Protein AF-A0A956R2Q9-F1 (afdb_monomer)

Solvent-accessible surface area (backbone atoms only — not comparable to full-atom values): 4877 Å² total; per-residue (Å²): 139,82,87,83,79,86,86,74,73,64,84,74,63,54,88,44,70,69,37,38,52,55,50,39,52,51,52,52,52,51,40,50,73,65,68,30,54,72,41,41,63,68,55,54,32,64,75,61,54,47,57,72,67,59,50,51,54,38,51,50,52,36,39,77,69,63,49,30,50,74,47,76,58,85,93,59,30,23,35,28,62,103

Radius of gyration: 12.14 Å; Cα contacts (8 Å, |Δi|>4): 90; chains: 1; bounding box: 28×35×30 Å

Mean predicted aligned error: 6.32 Å

pLDDT: mean 85.71, std 17.1, range [33.81, 96.62]

Sequence (82 aa):
GGKAAAGGGGKRNVRTESGREAFDAEVLAALKAAGGESVGAGELRAALDADPTQLRAALNRLIEKGVLTFTGKARGTRYTLI

Secondary structure (DSSP, 8-state):
---------S---TTSHHHHHHHHHHHHHHHHHTTSSSEEHHHHHHHHT--HHHHHHHHHHHHHTTSEEEESSGGG-EEEE-

Structure (mmCIF, N/CA/C/O backbone):
data_AF-A0A956R2Q9-F1
#
_entry.id   AF-A0A956R2Q9-F1
#
loop_
_atom_site.group_PDB
_atom_site.id
_atom_site.type_symbol
_atom_site.label_atom_id
_atom_site.label_alt_id
_atom_site.label_comp_id
_atom_site.label_asym_id
_atom_site.label_entity_id
_atom_site.label_seq_id
_atom_site.pdbx_PDB_ins_code
_atom_site.Cartn_x
_atom_site.Cartn_y
_atom_site.Cartn_z
_atom_site.occupancy
_atom_site.B_iso_or_equiv
_atom_site.auth_seq_id
_atom_site.auth_comp_id
_atom_site.auth_asym_id
_atom_site.auth_atom_id
_atom_site.pdbx_PDB_model_num
ATOM 1 N N . GLY A 1 1 ? 1.368 -24.931 -9.227 1.00 38.16 1 GLY A N 1
ATOM 2 C CA . GLY A 1 1 ? 2.681 -24.339 -8.912 1.00 38.16 1 GLY A CA 1
ATOM 3 C C . GLY A 1 1 ? 2.870 -23.113 -9.772 1.00 38.16 1 GLY A C 1
ATOM 4 O O . GLY A 1 1 ? 2.690 -23.222 -10.972 1.00 38.16 1 GLY A O 1
ATOM 5 N N . GLY A 1 2 ? 3.154 -21.960 -9.172 1.00 33.81 2 GLY A N 1
ATOM 6 C CA . GLY A 1 2 ? 3.335 -20.707 -9.908 1.00 33.81 2 GLY A CA 1
ATOM 7 C C . GLY A 1 2 ? 3.566 -19.534 -8.963 1.00 33.81 2 GLY A C 1
ATOM 8 O O . GLY A 1 2 ? 2.787 -18.591 -8.947 1.00 33.81 2 GLY A O 1
ATOM 9 N N . LYS A 1 3 ? 4.590 -19.632 -8.108 1.00 42.72 3 LYS A N 1
ATOM 10 C CA . LYS A 1 3 ? 5.031 -18.532 -7.242 1.00 42.72 3 LYS A CA 1
ATOM 11 C C . LYS A 1 3 ? 6.012 -17.690 -8.063 1.00 42.72 3 LYS A C 1
ATOM 13 O O . LYS A 1 3 ? 7.191 -18.023 -8.128 1.00 42.72 3 LYS A O 1
ATOM 18 N N . ALA A 1 4 ? 5.514 -16.676 -8.765 1.00 41.62 4 ALA A N 1
ATOM 19 C CA . ALA A 1 4 ? 6.351 -15.799 -9.577 1.00 41.62 4 ALA A CA 1
ATOM 20 C C . ALA A 1 4 ? 6.897 -14.635 -8.732 1.00 41.62 4 ALA A C 1
ATOM 22 O O . ALA A 1 4 ? 6.146 -13.779 -8.279 1.00 41.62 4 ALA A O 1
ATOM 23 N N . ALA A 1 5 ? 8.217 -14.689 -8.538 1.00 43.38 5 ALA A N 1
ATOM 24 C CA . ALA A 1 5 ? 9.174 -13.609 -8.299 1.00 43.38 5 ALA A CA 1
ATOM 25 C C . ALA A 1 5 ? 8.873 -12.580 -7.191 1.00 43.38 5 ALA A C 1
ATOM 27 O O . ALA A 1 5 ? 8.301 -11.520 -7.416 1.00 43.38 5 ALA A O 1
ATOM 28 N N . ALA A 1 6 ? 9.417 -12.860 -6.005 1.00 50.25 6 ALA A N 1
ATOM 29 C CA . ALA A 1 6 ? 9.879 -11.822 -5.093 1.00 50.25 6 ALA A CA 1
ATOM 30 C C . ALA A 1 6 ? 11.265 -11.327 -5.547 1.00 50.25 6 ALA A C 1
ATOM 32 O O . ALA A 1 6 ? 12.109 -12.143 -5.915 1.00 50.25 6 ALA A O 1
ATOM 33 N N . GLY A 1 7 ? 11.509 -10.019 -5.434 1.00 40.12 7 GLY A N 1
ATOM 34 C CA . GLY A 1 7 ? 12.857 -9.443 -5.374 1.00 40.12 7 GLY A CA 1
ATOM 35 C C . GLY A 1 7 ? 13.275 -8.631 -6.598 1.00 40.12 7 GLY A C 1
ATOM 36 O O . GLY A 1 7 ? 13.627 -9.180 -7.635 1.00 40.12 7 GLY A O 1
ATOM 37 N N . GLY A 1 8 ? 13.303 -7.308 -6.434 1.00 37.47 8 GLY A N 1
ATOM 38 C CA . GLY A 1 8 ? 13.833 -6.374 -7.424 1.00 37.47 8 GLY A CA 1
ATOM 39 C C . GLY A 1 8 ? 13.742 -4.927 -6.952 1.00 37.47 8 GLY A C 1
ATOM 40 O O . GLY A 1 8 ? 13.069 -4.114 -7.580 1.00 37.47 8 GLY A O 1
ATOM 41 N N . GLY A 1 9 ? 14.379 -4.620 -5.820 1.00 49.81 9 GLY A N 1
ATOM 42 C CA . GLY A 1 9 ? 14.602 -3.252 -5.363 1.00 49.81 9 GLY A CA 1
ATOM 43 C C . GLY A 1 9 ? 15.363 -2.451 -6.417 1.00 49.81 9 GLY A C 1
ATOM 44 O O . GLY A 1 9 ? 16.516 -2.746 -6.720 1.00 49.81 9 GLY A O 1
ATOM 45 N N . GLY A 1 10 ? 14.706 -1.461 -7.018 1.00 48.94 10 GLY A N 1
ATOM 46 C CA . GLY A 1 10 ? 15.303 -0.611 -8.048 1.00 48.94 10 GLY A CA 1
ATOM 47 C C . GLY A 1 10 ? 14.274 -0.137 -9.065 1.00 48.94 10 GLY A C 1
ATOM 48 O O . GLY A 1 10 ? 13.882 -0.894 -9.941 1.00 48.94 10 GLY A O 1
ATOM 49 N N . LYS A 1 11 ? 13.826 1.122 -8.926 1.00 55.94 11 LYS A N 1
ATOM 50 C CA . LYS A 1 11 ? 12.929 1.865 -9.842 1.00 55.94 11 LYS A CA 1
ATOM 51 C C . LYS A 1 11 ? 12.066 0.968 -10.743 1.00 55.94 11 LYS A C 1
ATOM 53 O O . LYS A 1 11 ? 12.313 0.885 -11.948 1.00 55.94 11 LYS A O 1
ATOM 58 N N . ARG A 1 12 ? 11.007 0.367 -10.180 1.00 75.25 12 ARG A N 1
ATOM 59 C CA . ARG A 1 12 ? 9.945 -0.248 -10.991 1.00 75.25 12 ARG A CA 1
ATOM 60 C C . ARG A 1 12 ? 9.505 0.760 -12.053 1.00 75.25 12 ARG A C 1
ATOM 62 O O . ARG A 1 12 ? 9.281 1.938 -11.738 1.00 75.25 12 ARG A O 1
ATOM 69 N N . ASN A 1 13 ? 9.403 0.328 -13.308 1.00 79.00 13 ASN A N 1
ATOM 70 C CA . ASN A 1 13 ? 9.003 1.213 -14.396 1.00 79.00 13 ASN A CA 1
ATOM 71 C C . ASN A 1 13 ? 7.488 1.454 -14.377 1.00 79.00 13 ASN A C 1
ATOM 73 O O . ASN A 1 13 ? 6.751 0.937 -15.202 1.00 79.00 13 ASN A O 1
ATOM 77 N N . VAL A 1 14 ? 7.024 2.289 -13.450 1.00 84.44 14 VAL A N 1
ATOM 78 C CA . VAL A 1 14 ? 5.609 2.684 -13.312 1.00 84.44 14 VAL A CA 1
ATOM 79 C C . VAL A 1 14 ? 5.214 3.844 -14.242 1.00 84.44 14 VAL A C 1
ATOM 81 O O . VAL A 1 14 ? 4.188 4.498 -14.040 1.00 84.44 14 VAL A O 1
ATOM 84 N N . ARG A 1 15 ? 6.046 4.159 -15.245 1.00 84.75 15 ARG A N 1
ATOM 85 C CA . ARG A 1 15 ? 5.751 5.226 -16.217 1.00 84.75 15 ARG A CA 1
ATOM 86 C C . ARG A 1 15 ? 4.774 4.763 -17.292 1.00 84.75 15 ARG A C 1
ATOM 88 O O . ARG A 1 15 ? 4.011 5.578 -17.804 1.00 84.75 15 ARG A O 1
ATOM 95 N N . THR A 1 16 ? 4.745 3.467 -17.583 1.00 89.69 16 THR A N 1
ATOM 96 C CA . THR A 1 16 ? 3.749 2.859 -18.467 1.00 89.69 16 THR A CA 1
ATOM 97 C C . THR A 1 16 ? 2.516 2.433 -17.676 1.00 89.69 16 THR A C 1
ATOM 99 O O . THR A 1 16 ? 2.569 2.258 -16.459 1.00 89.69 16 THR A O 1
ATOM 102 N N . GLU A 1 17 ? 1.394 2.271 -18.369 1.00 89.44 17 GLU A N 1
ATOM 103 C CA . GLU A 1 17 ? 0.169 1.724 -17.783 1.00 89.44 17 GLU A CA 1
ATOM 104 C C . GLU A 1 17 ? 0.381 0.300 -17.265 1.00 89.44 17 GLU A C 1
ATOM 106 O O . GLU A 1 17 ? 0.192 0.056 -16.077 1.00 89.44 17 GLU A O 1
ATOM 111 N N . SER A 1 18 ? 0.927 -0.584 -18.101 1.00 89.88 18 SER A N 1
ATOM 112 C CA . SER A 1 18 ? 1.257 -1.962 -17.722 1.00 89.88 18 SER A CA 1
ATOM 113 C C . SER A 1 18 ? 2.186 -2.054 -16.507 1.00 89.88 18 SER A C 1
ATOM 115 O O . SER A 1 18 ? 2.018 -2.915 -15.648 1.00 89.88 18 SER A O 1
ATOM 117 N N . GLY A 1 19 ? 3.152 -1.140 -16.385 1.00 91.25 19 GLY A N 1
ATOM 118 C CA . GLY A 1 19 ? 4.049 -1.092 -15.235 1.00 91.25 19 GLY A CA 1
ATOM 119 C C . GLY A 1 19 ? 3.362 -0.611 -13.956 1.00 91.25 19 GLY A C 1
ATOM 120 O O . GLY A 1 19 ? 3.720 -1.051 -12.864 1.00 91.25 19 GLY A O 1
ATOM 121 N N . ARG A 1 20 ? 2.353 0.264 -14.071 1.00 92.88 20 ARG A N 1
ATOM 122 C CA . ARG A 1 20 ? 1.497 0.634 -12.933 1.00 92.88 20 ARG A CA 1
ATOM 123 C C . ARG A 1 20 ? 0.627 -0.532 -12.501 1.00 92.88 20 ARG A C 1
ATOM 125 O O . ARG A 1 20 ? 0.553 -0.781 -11.309 1.00 92.88 20 ARG A O 1
ATOM 132 N N . GLU A 1 21 ? 0.015 -1.245 -13.438 1.00 93.44 21 GLU A N 1
ATOM 133 C CA . GLU A 1 21 ? -0.843 -2.395 -13.137 1.00 93.44 21 GLU A CA 1
ATOM 134 C C . GLU A 1 21 ? -0.073 -3.548 -12.498 1.00 93.44 21 GLU A C 1
ATOM 136 O O . GLU A 1 21 ? -0.531 -4.114 -11.507 1.00 93.44 21 GLU A O 1
ATOM 141 N N . ALA A 1 22 ? 1.124 -3.852 -13.007 1.00 93.62 22 ALA A N 1
ATOM 142 C CA . ALA A 1 22 ? 2.005 -4.845 -12.401 1.00 93.62 22 ALA A CA 1
ATOM 143 C C . ALA A 1 22 ? 2.329 -4.473 -10.948 1.00 93.62 22 ALA A C 1
ATOM 145 O O . ALA A 1 22 ? 2.211 -5.303 -10.047 1.00 93.62 22 ALA A O 1
ATOM 146 N N . PHE A 1 23 ? 2.655 -3.202 -10.700 1.00 94.31 23 PHE A N 1
ATOM 147 C CA . PHE A 1 23 ? 2.949 -2.756 -9.347 1.00 94.31 23 PHE A CA 1
ATOM 148 C C . PHE A 1 23 ? 1.704 -2.706 -8.445 1.00 94.31 23 PHE A C 1
ATOM 150 O O . PHE A 1 23 ? 1.789 -3.066 -7.274 1.00 94.31 23 PHE A O 1
ATOM 157 N N . ASP A 1 24 ? 0.539 -2.329 -8.976 1.0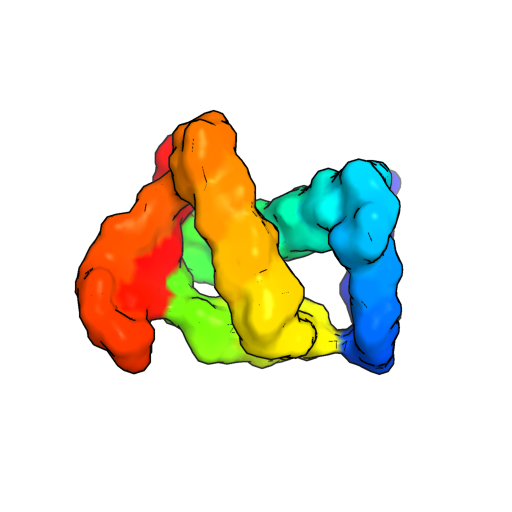0 94.94 24 ASP A N 1
ATOM 158 C CA . ASP A 1 24 ? -0.740 -2.404 -8.262 1.00 94.94 24 ASP A CA 1
ATOM 159 C C . ASP A 1 24 ? -1.015 -3.856 -7.814 1.00 94.94 24 ASP A C 1
ATOM 161 O O . ASP A 1 24 ? -1.387 -4.095 -6.664 1.00 94.94 24 ASP A O 1
ATOM 165 N N . ALA A 1 25 ? -0.762 -4.841 -8.684 1.00 95.12 25 ALA A N 1
ATOM 166 C CA . ALA A 1 25 ? -0.910 -6.259 -8.362 1.00 95.12 25 ALA A CA 1
ATOM 167 C C . ALA A 1 25 ? 0.074 -6.729 -7.274 1.00 95.12 25 ALA A C 1
ATOM 169 O O . ALA A 1 25 ? -0.323 -7.470 -6.372 1.00 95.12 25 ALA A O 1
ATOM 170 N N . GLU A 1 26 ? 1.330 -6.272 -7.308 1.00 95.00 26 GLU A N 1
ATOM 171 C CA . GLU A 1 26 ? 2.309 -6.541 -6.246 1.00 95.00 26 GLU A CA 1
ATOM 172 C C . GLU A 1 26 ? 1.862 -5.961 -4.895 1.00 95.00 26 GLU A C 1
ATOM 174 O O . GLU A 1 26 ? 1.942 -6.645 -3.873 1.00 95.00 26 GLU A O 1
ATOM 179 N N . VAL A 1 27 ? 1.339 -4.728 -4.881 1.00 95.31 27 VAL A N 1
ATOM 180 C CA . VAL A 1 27 ? 0.810 -4.089 -3.665 1.00 95.31 27 VAL A CA 1
ATOM 181 C C . VAL A 1 27 ? -0.355 -4.889 -3.090 1.00 95.31 27 VAL A C 1
ATOM 183 O O . VAL A 1 27 ? -0.385 -5.140 -1.886 1.00 95.31 27 VAL A O 1
ATOM 186 N N . LEU A 1 28 ? -1.281 -5.349 -3.935 1.00 95.69 28 LEU A N 1
ATOM 187 C CA . LEU A 1 28 ? -2.388 -6.202 -3.500 1.00 95.69 28 LEU A CA 1
ATOM 188 C C . LEU A 1 28 ? -1.905 -7.546 -2.954 1.00 95.69 28 LEU A C 1
ATOM 190 O O . LEU A 1 28 ? -2.428 -8.018 -1.946 1.00 95.69 28 LEU A O 1
ATOM 194 N N . ALA A 1 29 ? -0.911 -8.164 -3.592 1.00 95.19 29 ALA A N 1
ATOM 195 C CA . ALA A 1 29 ? -0.335 -9.418 -3.119 1.00 95.19 29 ALA A CA 1
ATOM 196 C C . ALA A 1 29 ? 0.333 -9.248 -1.746 1.00 95.19 29 ALA A C 1
ATOM 198 O O . ALA A 1 29 ? 0.112 -10.072 -0.860 1.00 95.19 29 ALA A O 1
ATOM 199 N N . ALA A 1 30 ? 1.086 -8.163 -1.542 1.00 95.06 30 ALA A N 1
ATOM 200 C CA . ALA A 1 30 ? 1.685 -7.845 -0.248 1.00 95.06 30 ALA A CA 1
ATOM 201 C C . ALA A 1 30 ? 0.627 -7.560 0.824 1.00 95.06 30 ALA A C 1
ATOM 203 O O . ALA A 1 30 ? 0.739 -8.062 1.939 1.00 95.06 30 ALA A O 1
ATOM 204 N N . LEU A 1 31 ? -0.430 -6.818 0.481 1.00 94.38 31 LEU A N 1
ATOM 205 C CA . LEU A 1 31 ? -1.521 -6.526 1.407 1.00 94.38 31 LEU A CA 1
ATOM 206 C C . LEU A 1 31 ? -2.245 -7.809 1.839 1.00 94.38 31 LEU A C 1
ATOM 208 O O . LEU A 1 31 ? -2.473 -8.007 3.028 1.00 94.38 31 LEU A O 1
ATOM 212 N N . LYS A 1 32 ? -2.520 -8.723 0.898 1.00 94.25 32 LYS A N 1
ATOM 213 C CA . LYS A 1 32 ? -3.074 -10.057 1.190 1.00 94.25 32 LYS A CA 1
ATOM 214 C C . LYS A 1 32 ? -2.139 -10.893 2.063 1.00 94.25 32 LYS A C 1
ATOM 216 O O . LYS A 1 32 ? -2.596 -11.527 3.006 1.00 94.25 32 LYS A O 1
ATOM 221 N N . ALA A 1 33 ? -0.839 -10.888 1.768 1.00 93.38 33 ALA A N 1
ATOM 222 C CA . ALA A 1 33 ? 0.155 -11.636 2.537 1.00 93.38 33 ALA A CA 1
ATOM 223 C C . ALA A 1 33 ? 0.292 -11.131 3.984 1.00 93.38 33 ALA A C 1
ATOM 225 O O . ALA A 1 33 ? 0.563 -11.927 4.877 1.00 93.38 33 ALA A O 1
ATOM 226 N N . ALA A 1 34 ? 0.056 -9.837 4.217 1.00 91.50 34 ALA A N 1
ATOM 227 C CA . ALA A 1 34 ? 0.028 -9.218 5.542 1.00 91.50 34 ALA A CA 1
ATOM 228 C C . ALA A 1 34 ? -1.311 -9.410 6.292 1.00 91.50 34 ALA A C 1
ATOM 230 O O . ALA A 1 34 ? -1.513 -8.827 7.352 1.00 91.50 34 ALA A O 1
ATOM 231 N N . GLY A 1 35 ? -2.234 -10.219 5.758 1.00 89.81 35 GLY A N 1
ATOM 232 C CA . GLY A 1 35 ? -3.530 -10.521 6.377 1.00 89.81 35 GLY A CA 1
ATOM 233 C C . GLY A 1 35 ? -4.705 -9.714 5.823 1.0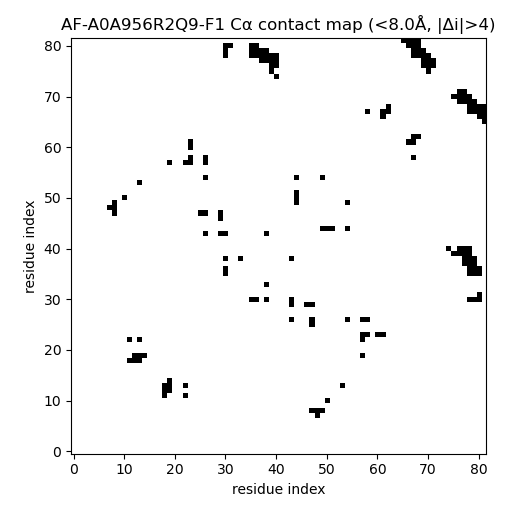0 89.81 35 GLY A C 1
ATOM 234 O O . GLY A 1 35 ? -5.845 -9.993 6.169 1.00 89.81 35 GLY A O 1
ATOM 235 N N . GLY A 1 36 ? -4.460 -8.752 4.930 1.00 87.38 36 GLY A N 1
ATOM 236 C CA . GLY A 1 36 ? -5.507 -8.013 4.218 1.00 87.38 36 GLY A CA 1
ATOM 237 C C . GLY A 1 36 ? -6.241 -6.952 5.040 1.00 87.38 36 GLY A C 1
ATOM 238 O O . GLY A 1 36 ? -7.026 -6.198 4.469 1.00 87.38 36 GLY A O 1
ATOM 239 N N . GLU A 1 37 ? -5.962 -6.846 6.338 1.00 90.12 37 GLU A N 1
ATOM 240 C CA . GLU A 1 37 ? -6.659 -5.961 7.267 1.00 90.12 37 GLU A CA 1
ATOM 241 C C . GLU A 1 37 ? -5.672 -5.117 8.081 1.00 90.12 37 GLU A C 1
ATOM 243 O O . GLU A 1 37 ? -4.705 -5.625 8.642 1.00 90.12 37 GLU A O 1
ATOM 248 N N . SER A 1 38 ? -5.934 -3.810 8.172 1.00 91.06 38 SER A N 1
ATOM 249 C CA . SER A 1 38 ? -5.202 -2.880 9.045 1.00 91.06 38 SER A CA 1
ATOM 250 C C . SER A 1 38 ? -3.674 -2.848 8.832 1.00 91.06 38 SER A C 1
ATOM 252 O O . SER A 1 38 ? -2.883 -2.681 9.767 1.00 91.06 38 SER A O 1
ATOM 254 N N . VAL A 1 39 ? -3.221 -2.948 7.582 1.00 94.94 39 VAL A N 1
ATOM 255 C CA . VAL A 1 39 ? -1.789 -3.029 7.250 1.00 94.94 39 VAL A CA 1
ATOM 256 C C . VAL A 1 39 ? -1.177 -1.636 7.127 1.00 94.94 39 VAL A C 1
ATOM 258 O O . VAL A 1 39 ? -1.749 -0.726 6.522 1.00 94.94 39 VAL A O 1
ATOM 261 N N . GLY A 1 40 ? 0.001 -1.430 7.718 1.00 94.50 40 GLY A N 1
ATOM 262 C CA . GLY A 1 40 ? 0.661 -0.122 7.719 1.00 94.50 40 GLY A CA 1
ATOM 263 C C . GLY A 1 40 ? 1.378 0.212 6.406 1.00 94.50 40 GLY A C 1
ATOM 264 O O . GLY A 1 40 ? 1.987 -0.645 5.773 1.00 94.50 40 GLY A O 1
ATOM 265 N N . ALA A 1 41 ? 1.428 1.499 6.043 1.00 91.56 41 ALA A N 1
ATOM 266 C CA . ALA A 1 41 ? 2.205 1.959 4.881 1.00 91.56 41 ALA A CA 1
ATOM 267 C C . ALA A 1 41 ? 3.700 1.583 4.966 1.00 91.56 41 ALA A C 1
ATOM 269 O O . ALA A 1 41 ? 4.324 1.245 3.962 1.00 91.56 41 ALA A O 1
ATOM 270 N N . GLY A 1 42 ? 4.283 1.666 6.169 1.00 91.50 42 GLY A N 1
ATOM 271 C CA . GLY A 1 42 ? 5.686 1.315 6.405 1.00 91.50 42 GLY A CA 1
ATOM 272 C C . GLY A 1 42 ? 5.962 -0.180 6.245 1.00 91.50 42 GLY A C 1
ATOM 273 O O . GLY A 1 42 ? 7.012 -0.551 5.734 1.00 91.50 42 GLY A O 1
ATOM 274 N N . GLU A 1 43 ? 4.994 -1.014 6.616 1.00 92.44 43 GLU A N 1
ATOM 275 C CA . GLU A 1 43 ? 5.061 -2.467 6.479 1.00 92.44 43 GLU A CA 1
ATOM 276 C C . GLU A 1 43 ? 5.005 -2.882 5.007 1.00 92.44 43 GLU A C 1
ATOM 278 O O . GLU A 1 43 ? 5.903 -3.575 4.536 1.00 92.44 43 GLU A O 1
ATOM 283 N N . LEU A 1 44 ? 4.040 -2.353 4.244 1.00 92.62 44 LEU A N 1
ATOM 284 C CA . LEU A 1 44 ? 3.963 -2.571 2.795 1.00 92.62 44 LEU A CA 1
ATOM 285 C C . LEU A 1 44 ? 5.239 -2.117 2.085 1.00 92.62 44 LEU A C 1
ATOM 287 O O . LEU A 1 44 ? 5.752 -2.807 1.207 1.00 92.62 44 LEU A O 1
ATOM 291 N N . ARG A 1 45 ? 5.778 -0.958 2.480 1.00 91.50 45 ARG A N 1
ATOM 292 C CA . ARG A 1 45 ? 7.023 -0.438 1.914 1.00 91.50 45 ARG A CA 1
ATOM 293 C C . ARG A 1 45 ? 8.196 -1.381 2.170 1.00 91.50 45 ARG A C 1
ATOM 295 O O . ARG A 1 45 ? 8.958 -1.624 1.241 1.00 91.50 45 ARG A O 1
ATOM 302 N N . ALA A 1 46 ? 8.338 -1.878 3.398 1.00 90.88 46 ALA A N 1
ATOM 303 C CA . ALA A 1 46 ? 9.404 -2.805 3.762 1.00 90.88 46 ALA A CA 1
ATOM 304 C C . ALA A 1 46 ? 9.258 -4.151 3.036 1.00 90.88 46 ALA A C 1
ATOM 306 O O . ALA A 1 46 ? 10.244 -4.679 2.535 1.00 90.88 46 ALA A O 1
ATOM 307 N N . ALA A 1 47 ? 8.032 -4.668 2.914 1.00 90.81 47 ALA A N 1
ATOM 308 C CA . ALA A 1 47 ? 7.755 -5.926 2.224 1.00 90.81 47 ALA A CA 1
ATOM 309 C C . ALA A 1 47 ? 8.041 -5.861 0.713 1.00 90.81 47 ALA A C 1
ATOM 311 O O . ALA A 1 47 ? 8.474 -6.845 0.118 1.00 90.81 47 ALA A O 1
ATOM 312 N N . LEU A 1 48 ? 7.794 -4.708 0.086 1.00 89.75 48 LEU A N 1
ATOM 313 C CA . LEU A 1 48 ? 7.905 -4.522 -1.364 1.00 89.75 48 LEU A CA 1
ATOM 314 C C . LEU A 1 48 ? 9.226 -3.895 -1.819 1.00 89.75 48 LEU A C 1
ATOM 316 O O . LEU A 1 48 ? 9.403 -3.726 -3.030 1.00 89.75 48 LEU A O 1
ATOM 320 N N . ASP A 1 49 ? 10.075 -3.468 -0.881 1.00 89.00 49 ASP A N 1
ATOM 321 C CA . ASP A 1 49 ? 11.227 -2.587 -1.120 1.00 89.00 49 ASP A CA 1
ATOM 322 C C . ASP A 1 49 ? 10.886 -1.430 -2.084 1.00 89.00 49 ASP A C 1
ATOM 324 O O . ASP A 1 49 ? 11.538 -1.170 -3.097 1.00 89.00 49 ASP A O 1
ATOM 328 N N . ALA A 1 50 ? 9.735 -0.798 -1.835 1.00 87.00 50 ALA A N 1
ATOM 329 C CA . ALA A 1 50 ? 9.140 0.165 -2.754 1.00 87.00 50 ALA A CA 1
ATOM 330 C C . ALA A 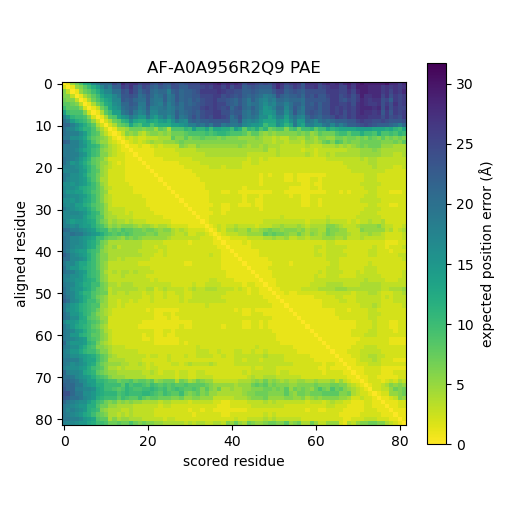1 50 ? 9.599 1.602 -2.482 1.00 87.00 50 ALA A C 1
ATOM 332 O O . ALA A 1 50 ? 9.752 2.033 -1.334 1.00 87.00 50 ALA A O 1
ATOM 333 N N . ASP A 1 51 ? 9.700 2.394 -3.553 1.00 90.38 51 ASP A N 1
ATOM 334 C CA . ASP A 1 51 ? 9.805 3.844 -3.427 1.00 90.38 51 ASP A CA 1
ATOM 335 C C . ASP A 1 51 ? 8.519 4.414 -2.782 1.00 90.38 51 ASP A C 1
ATOM 337 O O . ASP A 1 51 ? 7.411 4.048 -3.196 1.00 90.38 51 ASP A O 1
ATOM 341 N N . PRO A 1 52 ? 8.622 5.322 -1.792 1.00 89.81 52 PRO A N 1
ATOM 342 C CA . PRO A 1 52 ? 7.456 5.859 -1.091 1.00 89.81 52 PRO A CA 1
ATOM 343 C C . PRO A 1 52 ? 6.443 6.551 -2.006 1.00 89.81 52 PRO A C 1
ATOM 345 O O . PRO A 1 52 ? 5.238 6.441 -1.779 1.00 89.81 52 PRO A O 1
ATOM 348 N N . THR A 1 53 ? 6.915 7.266 -3.030 1.00 91.56 53 THR A N 1
ATOM 349 C CA . THR A 1 53 ? 6.055 7.993 -3.971 1.00 91.56 53 THR A CA 1
ATOM 350 C C . THR A 1 53 ? 5.318 7.013 -4.868 1.00 91.56 53 THR A C 1
ATOM 352 O O . THR A 1 53 ? 4.111 7.151 -5.071 1.00 91.56 53 THR A O 1
ATOM 355 N N . GLN A 1 54 ? 6.018 5.983 -5.355 1.00 91.56 54 GLN A N 1
ATOM 356 C CA . GLN A 1 54 ? 5.401 4.930 -6.159 1.00 91.56 54 GLN A CA 1
ATOM 357 C C . GLN A 1 54 ? 4.330 4.182 -5.364 1.00 91.56 54 GLN A C 1
ATOM 359 O O . GLN A 1 54 ? 3.212 4.031 -5.857 1.00 91.56 54 GLN A O 1
ATOM 364 N N . LEU A 1 55 ? 4.645 3.757 -4.134 1.00 93.44 55 LEU A N 1
ATOM 365 C CA . LEU A 1 55 ? 3.703 3.041 -3.272 1.00 93.44 55 LEU A CA 1
ATOM 366 C C . LEU A 1 55 ? 2.448 3.879 -3.011 1.00 93.44 55 LEU A C 1
ATOM 368 O O . LEU A 1 55 ? 1.335 3.381 -3.147 1.00 93.44 55 LEU A O 1
ATOM 372 N N . ARG A 1 56 ? 2.611 5.170 -2.703 1.00 93.50 56 ARG A N 1
ATOM 373 C CA . ARG A 1 56 ? 1.479 6.073 -2.463 1.00 93.50 56 ARG A CA 1
ATOM 374 C C . ARG A 1 56 ? 0.601 6.237 -3.704 1.00 93.50 56 ARG A C 1
ATOM 376 O O . ARG A 1 56 ? -0.619 6.191 -3.595 1.00 93.50 56 ARG A O 1
ATOM 383 N N . ALA A 1 57 ? 1.213 6.383 -4.879 1.00 94.56 57 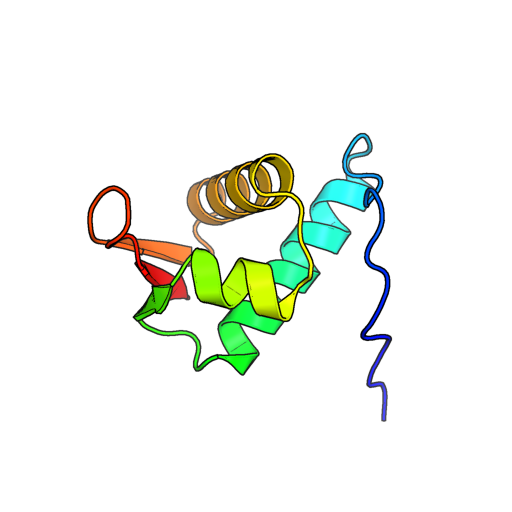ALA A N 1
ATOM 384 C CA . ALA A 1 57 ? 0.480 6.478 -6.138 1.00 94.56 57 ALA A CA 1
ATOM 385 C C . ALA A 1 57 ? -0.290 5.185 -6.461 1.00 94.56 57 ALA A C 1
ATOM 387 O O . ALA A 1 57 ? -1.412 5.262 -6.951 1.00 94.56 57 ALA A O 1
ATOM 388 N N . ALA A 1 58 ? 0.290 4.013 -6.187 1.00 95.62 58 ALA A N 1
ATOM 389 C CA . ALA A 1 58 ? -0.387 2.726 -6.359 1.00 95.62 58 ALA A CA 1
ATOM 390 C C . ALA A 1 58 ? -1.568 2.559 -5.396 1.00 95.62 58 ALA A C 1
ATOM 392 O O . ALA A 1 58 ? -2.670 2.234 -5.825 1.00 95.62 58 ALA A O 1
ATOM 393 N N . LEU A 1 59 ? -1.371 2.870 -4.112 1.00 95.75 59 LEU A N 1
ATOM 394 C CA . LEU A 1 59 ? -2.432 2.812 -3.103 1.00 95.75 59 LEU A CA 1
ATOM 395 C C . LEU A 1 59 ? -3.606 3.731 -3.460 1.00 95.75 59 LEU A C 1
ATOM 397 O O . LEU A 1 59 ? -4.747 3.287 -3.410 1.00 95.75 59 LEU A O 1
ATOM 401 N N . ASN A 1 60 ? -3.340 4.966 -3.898 1.00 96.12 60 ASN A N 1
ATOM 402 C CA . ASN A 1 60 ? -4.392 5.884 -4.346 1.00 96.12 60 ASN A CA 1
ATOM 403 C C . ASN A 1 60 ? -5.192 5.320 -5.529 1.00 96.12 60 ASN A C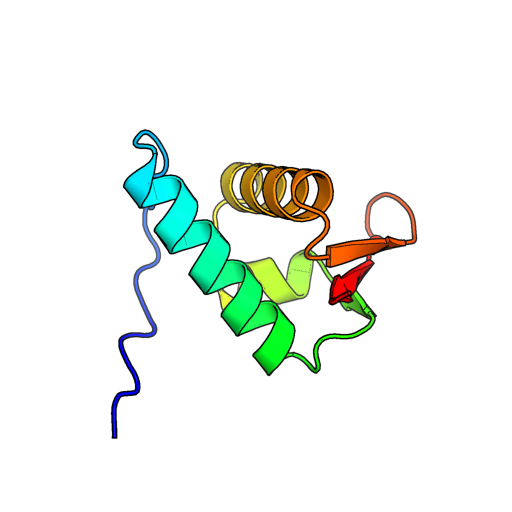 1
ATOM 405 O O . ASN A 1 60 ? -6.417 5.324 -5.478 1.00 96.12 60 ASN A O 1
ATOM 409 N N . ARG A 1 61 ? -4.526 4.769 -6.555 1.00 96.19 61 ARG A N 1
ATOM 410 C CA . ARG A 1 61 ? -5.221 4.135 -7.691 1.00 96.19 61 ARG A CA 1
ATOM 411 C C . ARG A 1 61 ? -6.092 2.962 -7.252 1.00 96.19 61 ARG A C 1
ATOM 413 O O . ARG A 1 61 ? -7.192 2.791 -7.761 1.00 96.19 61 ARG A O 1
ATOM 420 N N . LEU A 1 62 ? -5.602 2.133 -6.333 1.00 96.38 62 LEU A N 1
ATOM 421 C CA . LEU A 1 62 ? -6.353 0.988 -5.815 1.00 96.38 62 LEU A CA 1
ATOM 422 C C . LEU A 1 62 ? -7.572 1.419 -4.983 1.00 96.38 62 LEU A C 1
ATOM 424 O O . LEU A 1 62 ? -8.603 0.752 -5.043 1.00 96.38 62 LEU A O 1
ATOM 428 N N . ILE A 1 63 ? -7.476 2.543 -4.265 1.00 96.62 63 ILE A N 1
ATOM 429 C CA . ILE A 1 63 ? -8.607 3.169 -3.561 1.00 96.62 63 ILE A CA 1
ATOM 430 C C . ILE A 1 63 ? -9.629 3.717 -4.559 1.00 96.62 63 ILE A C 1
ATOM 432 O O . ILE A 1 63 ? -10.816 3.440 -4.427 1.00 96.62 63 ILE A O 1
ATOM 436 N N . GLU A 1 64 ? -9.181 4.445 -5.583 1.00 96.06 64 GLU A N 1
ATOM 437 C CA . GLU A 1 64 ? -10.047 4.972 -6.650 1.00 96.06 64 GLU A CA 1
ATOM 438 C C . GLU A 1 64 ? -10.772 3.851 -7.411 1.00 96.06 64 GLU A C 1
ATOM 440 O O . GLU A 1 64 ? -11.929 4.007 -7.791 1.00 96.06 64 GLU A O 1
ATOM 445 N N . LYS A 1 65 ? -10.118 2.696 -7.583 1.00 95.25 65 LYS A N 1
ATOM 446 C CA . LYS A 1 65 ? -10.705 1.475 -8.161 1.00 95.25 65 LYS A CA 1
ATOM 447 C C . LYS A 1 65 ? -11.633 0.718 -7.197 1.00 95.25 65 LYS A C 1
ATOM 449 O O . LYS A 1 65 ? -12.222 -0.278 -7.607 1.00 95.25 65 LYS A O 1
ATOM 454 N N . GLY A 1 66 ? -11.742 1.134 -5.933 1.00 96.50 66 GLY A N 1
ATOM 455 C CA . GLY A 1 66 ? -12.578 0.476 -4.924 1.00 96.50 66 GLY A CA 1
ATOM 456 C C . GLY A 1 66 ? -12.067 -0.894 -4.465 1.00 96.50 66 GLY A C 1
ATOM 457 O O . GLY A 1 66 ? -12.853 -1.702 -3.989 1.00 96.50 66 GLY A O 1
ATOM 458 N N . VAL A 1 67 ? -10.769 -1.179 -4.622 1.00 96.31 67 VAL A N 1
ATOM 459 C CA . VAL A 1 67 ? -10.171 -2.481 -4.258 1.00 96.31 67 VAL A CA 1
ATOM 460 C C . VAL A 1 67 ? -9.723 -2.515 -2.795 1.00 96.31 67 VAL A C 1
ATOM 462 O O . VAL A 1 67 ? -9.660 -3.572 -2.169 1.00 96.31 67 VAL A O 1
ATOM 465 N N . LEU A 1 68 ? -9.362 -1.360 -2.242 1.00 95.50 68 LEU A N 1
ATOM 466 C CA . LEU A 1 68 ? -8.954 -1.225 -0.851 1.00 95.50 68 LEU A CA 1
ATOM 467 C C . LEU A 1 68 ? -9.418 0.116 -0.290 1.00 95.50 68 LEU A C 1
ATOM 469 O O . LEU A 1 68 ? -9.663 1.068 -1.029 1.00 95.50 68 LEU A O 1
ATOM 473 N N . THR A 1 69 ? -9.488 0.202 1.030 1.00 96.62 69 THR A N 1
ATOM 474 C CA . THR A 1 69 ? -9.759 1.432 1.775 1.00 96.62 69 THR A CA 1
ATOM 475 C C . THR A 1 69 ? -8.629 1.725 2.756 1.00 96.62 69 THR A C 1
ATOM 477 O O . THR A 1 69 ? -7.727 0.905 2.956 1.00 96.62 69 THR A O 1
ATOM 480 N N . PHE A 1 70 ? -8.661 2.905 3.373 1.00 95.56 70 PHE A N 1
ATOM 481 C CA . PHE A 1 70 ? -7.724 3.275 4.421 1.00 95.56 70 PHE A CA 1
ATOM 482 C C . PHE A 1 70 ? -8.407 3.957 5.605 1.00 95.56 70 PHE A C 1
ATOM 484 O O . PHE A 1 70 ? -9.444 4.603 5.473 1.00 95.56 70 PHE A O 1
ATOM 491 N N . THR A 1 71 ? -7.776 3.857 6.769 1.00 95.38 71 THR A N 1
ATOM 492 C CA . THR A 1 71 ? -8.157 4.572 7.990 1.00 95.38 71 THR A CA 1
ATOM 493 C C . THR A 1 71 ? -6.936 5.243 8.617 1.00 95.38 71 THR A C 1
ATOM 495 O O . THR A 1 71 ? -5.794 4.955 8.255 1.00 95.38 71 THR A O 1
ATOM 498 N N . GLY A 1 72 ? -7.158 6.167 9.555 1.00 92.69 72 GLY A N 1
ATOM 499 C CA . GLY A 1 72 ? -6.088 6.864 10.274 1.00 92.69 72 GLY A CA 1
ATOM 500 C C . GLY A 1 72 ? -5.459 8.036 9.510 1.00 92.69 72 GLY A C 1
ATOM 501 O O . GLY A 1 72 ? -5.882 8.413 8.418 1.00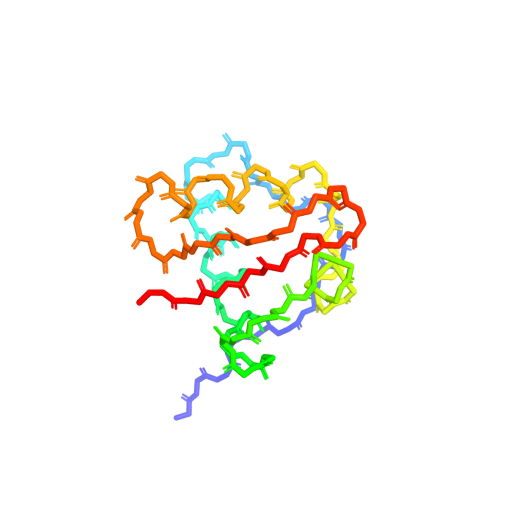 92.69 72 GLY A O 1
ATOM 502 N N . LYS A 1 73 ? -4.438 8.658 10.115 1.00 88.81 73 LYS A N 1
ATOM 503 C CA . LYS A 1 73 ? -3.785 9.873 9.596 1.00 88.81 73 LYS A CA 1
ATOM 504 C C . LYS A 1 73 ? -2.264 9.785 9.714 1.00 88.81 73 LYS A C 1
ATOM 506 O O . LYS A 1 73 ? -1.732 9.299 10.712 1.00 88.81 73 LYS A O 1
ATOM 511 N N . ALA A 1 74 ? -1.562 10.331 8.721 1.00 84.81 74 ALA A N 1
ATOM 512 C CA . ALA A 1 74 ? -0.103 10.429 8.680 1.00 84.81 74 ALA A CA 1
ATOM 513 C C . ALA A 1 74 ? 0.599 9.075 8.916 1.00 84.81 74 ALA A C 1
ATOM 515 O O . ALA A 1 74 ? 0.514 8.185 8.076 1.00 84.81 74 ALA A O 1
ATOM 516 N N . ARG A 1 75 ? 1.313 8.910 10.038 1.00 80.62 75 ARG A N 1
ATOM 517 C CA . ARG A 1 75 ? 2.015 7.657 10.377 1.00 80.62 75 ARG A CA 1
ATOM 518 C C . ARG A 1 75 ? 1.069 6.547 10.844 1.00 80.62 75 ARG A C 1
ATOM 520 O O . ARG A 1 75 ? 1.465 5.390 10.839 1.00 80.62 75 ARG A O 1
ATOM 527 N N . GLY A 1 76 ? -0.158 6.896 11.228 1.00 89.62 76 GLY A N 1
ATOM 528 C CA . GLY A 1 76 ? -1.189 5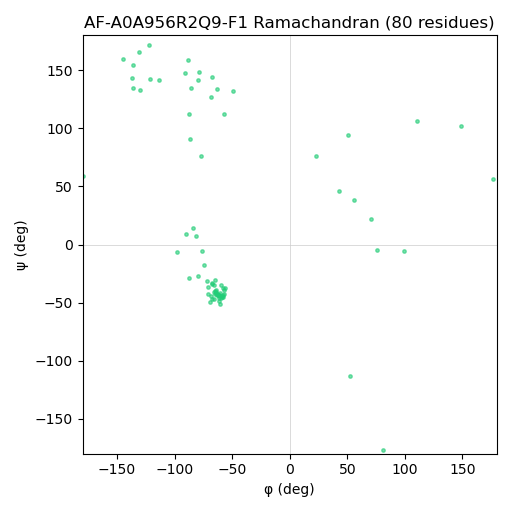.953 11.652 1.00 89.62 76 GLY A CA 1
ATOM 529 C C . GLY A 1 76 ? -2.074 5.442 10.517 1.00 89.62 76 GLY A C 1
ATOM 530 O O . GLY A 1 76 ? -3.090 4.826 10.809 1.00 89.62 76 GLY A O 1
ATOM 531 N N . THR A 1 77 ? -1.748 5.726 9.251 1.00 94.00 77 THR A N 1
ATOM 532 C CA . THR A 1 77 ? -2.558 5.257 8.122 1.00 94.00 77 THR A CA 1
ATOM 533 C C . THR A 1 77 ? -2.458 3.740 7.964 1.00 94.00 77 THR A C 1
ATOM 535 O O . THR A 1 77 ? -1.354 3.193 7.864 1.00 94.00 77 THR A O 1
ATOM 538 N N . ARG A 1 78 ? -3.619 3.084 7.923 1.00 95.75 78 ARG A N 1
ATOM 539 C CA . ARG A 1 78 ? -3.789 1.638 7.753 1.00 95.75 78 ARG A CA 1
ATOM 540 C C . ARG A 1 78 ? -4.633 1.346 6.524 1.00 95.75 78 ARG A C 1
ATOM 542 O O . ARG A 1 78 ? -5.580 2.083 6.279 1.00 95.75 78 ARG A O 1
ATOM 549 N N . TYR A 1 79 ? -4.295 0.295 5.788 1.00 96.31 79 TYR A N 1
ATOM 550 C CA . TYR A 1 79 ? -4.996 -0.134 4.580 1.00 96.31 79 TYR A CA 1
ATOM 551 C C . TYR A 1 79 ? -5.679 -1.480 4.799 1.00 96.31 79 TYR A C 1
ATOM 553 O O . TYR A 1 79 ? -5.112 -2.368 5.438 1.00 96.31 79 TYR A O 1
ATOM 561 N N . THR A 1 80 ? -6.872 -1.621 4.234 1.00 96.19 80 THR A N 1
ATOM 562 C CA . THR A 1 80 ? -7.707 -2.821 4.337 1.00 96.19 80 THR A CA 1
ATOM 563 C C . THR A 1 80 ? -8.288 -3.135 2.965 1.00 96.19 80 THR A C 1
ATOM 565 O O . THR A 1 80 ? -8.738 -2.224 2.269 1.00 96.19 80 THR A O 1
ATOM 568 N N . LEU A 1 81 ? -8.250 -4.402 2.560 1.00 94.44 81 LEU A N 1
ATOM 569 C CA . LEU A 1 81 ? -8.908 -4.878 1.340 1.00 94.44 81 LEU A CA 1
ATOM 570 C C . LEU A 1 81 ? -10.432 -4.790 1.493 1.00 94.44 81 LEU A C 1
ATOM 572 O O . LEU A 1 81 ? -10.945 -5.003 2.590 1.00 94.44 81 LEU A O 1
ATOM 576 N N . ILE A 1 82 ? -11.130 -4.467 0.402 1.00 91.62 82 ILE A N 1
ATOM 577 C CA . ILE 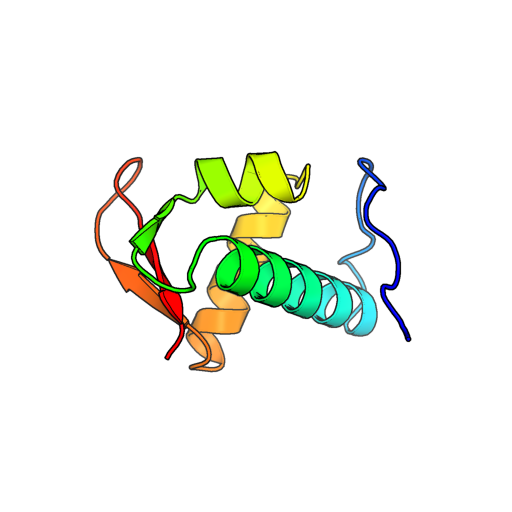A 1 82 ? -12.601 -4.479 0.328 1.00 91.62 82 ILE A CA 1
ATOM 578 C C . ILE A 1 82 ? -13.074 -5.820 -0.238 1.00 91.62 82 ILE A C 1
ATOM 580 O O . ILE A 1 82 ? -12.377 -6.360 -1.131 1.00 91.62 82 ILE A O 1
#

Nearest PDB structures (foldseek):
  3lmm-assembly2_B  TM=8.225E-01  e=5.059E-03  Corynebacterium diphtheriae
  4jba-assembly1_B  TM=7.975E-01  e=1.743E-02  Escherichia coli K-12
  6cdb-assembly1_A  TM=7.756E-01  e=7.794E-02  Staphylo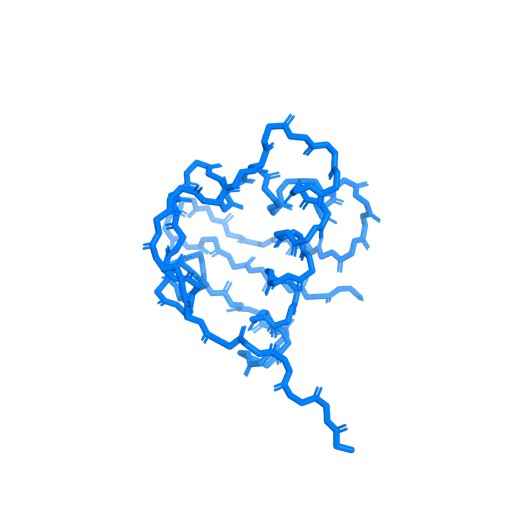coccus aureus
  3ov8-assembly1_A  TM=6.837E-01  e=5.273E-02  Archaeoglobus fulgidus
  4a6d-assembly1_A  TM=5.469E-01  e=4.941E-02  Homo sapiens

Foldseek 3Di:
DDPDDDDDQDDQPCVDPVSLVVVLVLLVVQCVVVVQWFAFLVSSCVRRVDDSVSSVVSVVVCVVVVQKDWDDDDRSIGIHGD